Protein AF-A0A4Y1ZFR4-F1 (afdb_monomer_lite)

Organism: NCBI:txid2078

Sequence (75 aa):
MSICIQCCEHLNRALVIDRTVAEKRNYDEVTVRPIRHAGGSMATYAYDHLPDPIIVEFIRADGGLDIGDTLIGMH

Foldseek 3Di:
DWDWAFFACLVPRWIKGAPVVCVVQVFAFDDDADDCVRRRDVRNVSQVPPPHITTGNDDDDPDDDDDPPRDDVRD

InterPro domains:
  IPR006340 Protein of unknown function DUF436 [PF04260] (2-75)
  IPR028345 Aminoglycoside 3-N-acetyltransferase-like [G3DSA:3.40.50.10360] (1-75)
  IPR028345 Aminoglycosi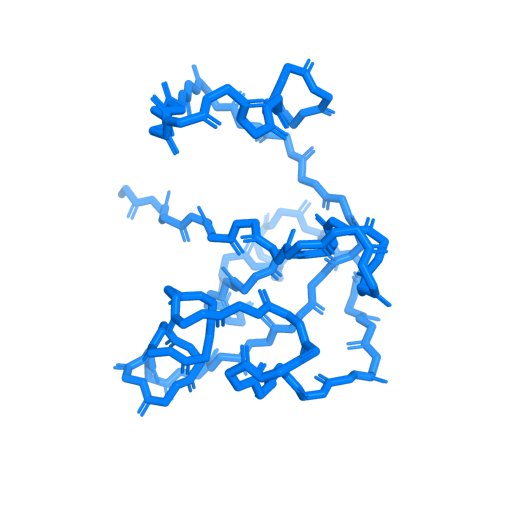de 3-N-acetyltransferase-like [SSF110710] (3-75)

Radius of gyration: 11.16 Å; chains: 1; bounding box: 28×22×28 Å

Secondary structure (DSSP, 8-state):
----EEPPGGGTT-EEEEHHHHHHHTPPEE----BTTBB-HHHHHHHHHSSSEEEES----S----SSS---TT-

Structure (mmCIF, N/CA/C/O backbone):
data_AF-A0A4Y1ZFR4-F1
#
_entry.id   AF-A0A4Y1ZFR4-F1
#
loop_
_atom_site.group_PDB
_atom_site.id
_atom_site.type_symbol
_atom_site.label_atom_id
_atom_site.label_alt_id
_atom_site.label_comp_id
_atom_site.label_asym_id
_atom_site.label_entity_id
_atom_site.label_seq_id
_atom_site.pdbx_PDB_ins_code
_atom_site.Cartn_x
_atom_site.Cartn_y
_atom_site.Cartn_z
_atom_site.occupancy
_atom_site.B_iso_or_equiv
_atom_site.auth_seq_id
_atom_site.auth_comp_id
_atom_site.auth_asym_id
_atom_site.auth_atom_id
_atom_site.pdbx_PDB_model_num
ATOM 1 N N . MET A 1 1 ? -3.486 -4.594 16.593 1.00 59.56 1 MET A N 1
ATOM 2 C CA . MET A 1 1 ? -2.292 -4.427 15.743 1.00 59.56 1 MET A CA 1
ATOM 3 C C . MET A 1 1 ? -2.764 -4.463 14.301 1.00 59.56 1 MET A C 1
ATOM 5 O O . MET A 1 1 ? -3.446 -5.418 13.955 1.00 59.56 1 MET A O 1
ATOM 9 N N . SER A 1 2 ? -2.498 -3.430 13.508 1.00 86.94 2 SER A N 1
ATOM 10 C CA . SER A 1 2 ? -2.866 -3.360 12.086 1.00 86.94 2 SER A CA 1
ATOM 11 C C . SER A 1 2 ? -1.599 -3.442 11.241 1.00 86.94 2 SER A C 1
ATOM 13 O O . SER A 1 2 ? -0.650 -2.715 11.521 1.00 86.94 2 SER A O 1
ATOM 15 N N . ILE A 1 3 ? -1.568 -4.335 10.251 1.00 94.12 3 ILE A N 1
ATOM 16 C CA . ILE A 1 3 ? -0.432 -4.508 9.336 1.00 94.12 3 ILE A CA 1
ATOM 17 C C . ILE A 1 3 ? -0.768 -3.827 8.011 1.00 94.12 3 ILE A C 1
ATOM 19 O O . ILE A 1 3 ? -1.891 -3.954 7.527 1.00 94.12 3 ILE A O 1
ATOM 23 N N . CYS A 1 4 ? 0.216 -3.136 7.438 1.00 97.75 4 CYS A N 1
ATOM 24 C CA . CYS A 1 4 ? 0.132 -2.533 6.114 1.00 97.75 4 CYS A CA 1
ATOM 25 C C . CYS A 1 4 ? 1.303 -3.023 5.267 1.00 97.75 4 CYS A C 1
ATOM 27 O O . CYS A 1 4 ? 2.423 -3.110 5.770 1.00 97.75 4 CYS A O 1
ATOM 29 N N . ILE A 1 5 ? 1.053 -3.351 4.000 1.00 98.44 5 ILE A N 1
ATOM 30 C CA . ILE A 1 5 ? 2.071 -3.900 3.097 1.00 98.44 5 ILE A CA 1
ATOM 31 C C . ILE A 1 5 ? 2.243 -2.968 1.900 1.00 98.44 5 ILE A C 1
ATOM 33 O O . ILE A 1 5 ? 1.339 -2.844 1.076 1.00 98.44 5 ILE A O 1
ATOM 37 N N . GLN A 1 6 ? 3.411 -2.331 1.800 1.00 98.69 6 GLN A N 1
ATOM 38 C CA . GLN A 1 6 ? 3.778 -1.453 0.687 1.00 98.69 6 GLN A CA 1
ATOM 39 C C . GLN A 1 6 ? 3.912 -2.247 -0.629 1.00 98.69 6 GLN A C 1
ATOM 41 O O . GLN A 1 6 ? 4.589 -3.277 -0.684 1.00 98.69 6 GLN A O 1
ATOM 46 N N . CYS A 1 7 ? 3.303 -1.738 -1.702 1.00 98.50 7 CYS A N 1
ATOM 47 C CA . CYS A 1 7 ? 3.569 -2.160 -3.077 1.00 98.50 7 CYS A CA 1
ATOM 48 C C . CYS A 1 7 ? 4.916 -1.614 -3.582 1.00 98.50 7 CYS A C 1
ATOM 50 O O . CYS A 1 7 ? 5.444 -0.636 -3.059 1.00 98.50 7 CYS A O 1
ATOM 52 N N . CYS A 1 8 ? 5.467 -2.185 -4.654 1.00 98.00 8 CYS A N 1
ATOM 53 C CA . CYS A 1 8 ? 6.611 -1.564 -5.329 1.00 98.00 8 CYS A CA 1
ATOM 54 C C . CYS A 1 8 ? 6.243 -0.225 -6.004 1.00 98.00 8 CYS A C 1
ATOM 56 O O . CYS A 1 8 ? 5.075 0.163 -6.116 1.00 98.00 8 CYS A O 1
ATOM 58 N N . GLU A 1 9 ? 7.256 0.480 -6.499 1.00 96.75 9 GLU A N 1
ATOM 59 C CA . GLU A 1 9 ? 7.148 1.790 -7.146 1.00 96.75 9 GLU A CA 1
ATOM 60 C C . GLU A 1 9 ? 6.229 1.819 -8.375 1.00 96.75 9 GLU A C 1
ATOM 62 O O . GLU A 1 9 ? 5.678 2.868 -8.686 1.00 96.75 9 GLU A O 1
ATOM 67 N N . HIS A 1 10 ? 5.979 0.676 -9.023 1.00 97.94 10 HIS A N 1
ATOM 68 C CA . HIS A 1 10 ? 5.034 0.578 -10.141 1.00 97.94 10 HIS A CA 1
ATOM 69 C C . HIS A 1 10 ? 3.592 0.930 -9.746 1.00 97.94 10 HIS A C 1
ATOM 71 O O . HIS A 1 10 ? 2.818 1.359 -10.597 1.00 97.94 10 HIS A O 1
ATOM 77 N N . LEU A 1 11 ? 3.232 0.742 -8.471 1.00 98.25 11 LEU A N 1
ATOM 78 C CA . LEU A 1 11 ? 1.938 1.139 -7.909 1.00 98.25 11 LEU A CA 1
ATOM 79 C C . LEU A 1 11 ? 2.092 2.300 -6.925 1.00 98.25 11 LEU A C 1
ATOM 81 O O . LEU A 1 11 ? 1.382 2.371 -5.926 1.00 98.25 11 LEU A O 1
ATOM 85 N N . ASN A 1 12 ? 3.063 3.181 -7.176 1.00 98.06 12 ASN A N 1
ATOM 86 C CA . ASN A 1 12 ? 3.319 4.382 -6.382 1.00 98.06 12 ASN A CA 1
ATOM 87 C C . ASN A 1 12 ? 3.511 4.112 -4.885 1.00 98.06 12 ASN A C 1
ATOM 89 O O . ASN A 1 12 ? 3.260 4.992 -4.069 1.00 98.06 12 ASN A O 1
ATOM 93 N N . ARG A 1 13 ? 3.963 2.904 -4.516 1.00 98.19 13 ARG A N 1
ATOM 94 C CA . ARG A 1 13 ? 4.138 2.493 -3.114 1.00 98.19 13 ARG A CA 1
ATOM 95 C C . ARG A 1 13 ? 2.850 2.506 -2.284 1.00 98.19 13 ARG A C 1
ATOM 97 O O . ARG A 1 13 ? 2.922 2.509 -1.057 1.00 98.19 13 ARG A O 1
ATOM 104 N N . ALA A 1 14 ? 1.697 2.439 -2.950 1.00 98.56 14 ALA A N 1
ATOM 105 C CA . ALA A 1 14 ? 0.402 2.279 -2.306 1.00 98.56 14 ALA A CA 1
ATOM 106 C C . ALA A 1 14 ? 0.370 1.011 -1.436 1.00 98.56 14 ALA A C 1
ATOM 108 O O . ALA A 1 14 ? 1.140 0.068 -1.660 1.00 98.56 14 ALA A O 1
ATOM 109 N N . LEU A 1 15 ? -0.506 0.967 -0.436 1.00 98.56 15 LEU A N 1
ATOM 110 C CA . LEU A 1 15 ? -0.442 -0.045 0.618 1.00 98.56 15 LEU A CA 1
ATOM 111 C C . LEU A 1 15 ? -1.667 -0.940 0.639 1.00 98.56 15 LEU A C 1
ATOM 113 O O . LEU A 1 15 ? -2.794 -0.460 0.630 1.00 98.56 15 LEU A O 1
ATOM 117 N N . VAL A 1 16 ? -1.428 -2.243 0.747 1.00 98.62 16 VAL A N 1
ATOM 118 C CA . VAL A 1 16 ? -2.468 -3.229 1.033 1.00 98.62 16 VAL A CA 1
ATOM 119 C C . VAL A 1 16 ? -2.770 -3.201 2.528 1.00 98.62 16 VAL A C 1
ATOM 121 O O . VAL A 1 16 ? -1.865 -3.431 3.341 1.00 98.62 16 VAL A O 1
ATOM 124 N N . ILE A 1 17 ? -4.031 -2.959 2.883 1.00 98.31 17 ILE A N 1
ATOM 125 C CA . ILE A 1 17 ? -4.534 -2.982 4.262 1.00 98.31 17 ILE A CA 1
ATOM 126 C C . ILE A 1 17 ? -5.924 -3.621 4.331 1.00 98.31 17 ILE A C 1
ATOM 128 O O . ILE A 1 17 ? -6.591 -3.797 3.317 1.00 98.31 17 ILE A O 1
ATOM 132 N N . ASP A 1 18 ? -6.370 -3.954 5.540 1.00 97.88 18 ASP A N 1
ATOM 133 C CA . ASP A 1 18 ? -7.756 -4.358 5.787 1.00 97.88 18 ASP A CA 1
ATOM 134 C C . ASP A 1 18 ? -8.693 -3.137 5.757 1.00 97.88 18 ASP A C 1
ATOM 136 O O . ASP A 1 18 ? -8.374 -2.100 6.356 1.00 97.88 18 ASP A O 1
ATOM 140 N N . ARG A 1 19 ? -9.861 -3.259 5.115 1.00 97.75 19 ARG A N 1
ATOM 141 C CA . ARG A 1 19 ? -10.863 -2.183 5.002 1.00 97.75 19 ARG A CA 1
ATOM 142 C C . ARG A 1 19 ? -11.208 -1.556 6.348 1.00 97.75 19 ARG A C 1
ATOM 144 O O . ARG A 1 19 ? -11.266 -0.333 6.468 1.00 97.75 19 ARG A O 1
ATOM 151 N N . THR A 1 20 ? -11.343 -2.368 7.397 1.00 97.38 20 THR A N 1
ATOM 152 C CA . THR A 1 20 ? -11.700 -1.868 8.731 1.00 97.38 20 THR A CA 1
ATOM 153 C C . THR A 1 20 ? -10.618 -0.972 9.335 1.00 97.38 20 THR A C 1
ATOM 155 O O . THR A 1 20 ? -10.919 -0.127 10.180 1.00 97.38 20 THR A O 1
ATOM 158 N N . VAL A 1 21 ? -9.351 -1.140 8.939 1.00 97.00 21 VAL A N 1
ATOM 159 C CA . VAL A 1 21 ? -8.244 -0.267 9.358 1.00 97.00 21 VAL A CA 1
ATOM 160 C C . VAL A 1 21 ? -8.318 1.060 8.615 1.00 97.00 21 VAL A C 1
ATOM 162 O O . VAL A 1 21 ? -8.176 2.105 9.251 1.00 97.00 21 VAL A O 1
ATOM 165 N N . ALA A 1 22 ? -8.576 1.017 7.307 1.00 97.44 22 ALA A N 1
ATOM 166 C CA . ALA A 1 22 ? -8.714 2.201 6.466 1.00 97.44 22 ALA A CA 1
ATOM 167 C C . ALA A 1 22 ? -9.822 3.128 6.972 1.00 97.44 22 ALA A C 1
ATOM 169 O O . ALA A 1 22 ? -9.580 4.308 7.207 1.00 97.44 22 ALA A O 1
ATOM 170 N N . GLU A 1 23 ? -11.003 2.569 7.240 1.00 97.31 23 GLU A N 1
ATOM 171 C CA . GLU A 1 23 ? -12.167 3.304 7.743 1.00 97.31 23 GLU A CA 1
ATOM 172 C C . GLU A 1 23 ? -11.898 3.918 9.121 1.00 97.31 23 GLU A C 1
ATOM 174 O O . GLU A 1 23 ? -12.169 5.093 9.353 1.00 97.31 23 GLU A O 1
ATOM 179 N N . LYS A 1 24 ? -11.294 3.155 10.043 1.00 97.00 24 LYS A N 1
ATOM 180 C CA . LYS A 1 24 ? -10.956 3.652 11.391 1.00 97.00 24 LYS A CA 1
ATOM 181 C C . LYS A 1 24 ? -9.931 4.782 11.373 1.00 97.00 24 LYS A C 1
ATOM 183 O O . LYS A 1 24 ? -9.900 5.584 12.306 1.00 97.00 24 LYS A O 1
ATOM 188 N N . ARG A 1 25 ? -9.047 4.806 10.374 1.00 96.56 25 ARG A N 1
ATOM 189 C CA . ARG A 1 25 ? -7.971 5.798 10.245 1.00 96.56 25 ARG A CA 1
ATOM 190 C C . ARG A 1 25 ? -8.280 6.904 9.233 1.00 96.56 25 ARG A C 1
ATOM 192 O O . ARG A 1 25 ? -7.512 7.857 9.184 1.00 96.56 25 ARG A O 1
ATOM 199 N N . ASN A 1 26 ? -9.403 6.817 8.517 1.00 97.31 26 ASN A N 1
ATOM 200 C CA . ASN A 1 26 ? -9.776 7.697 7.406 1.00 97.31 26 ASN A CA 1
ATOM 201 C C . ASN A 1 26 ? -8.680 7.776 6.330 1.00 9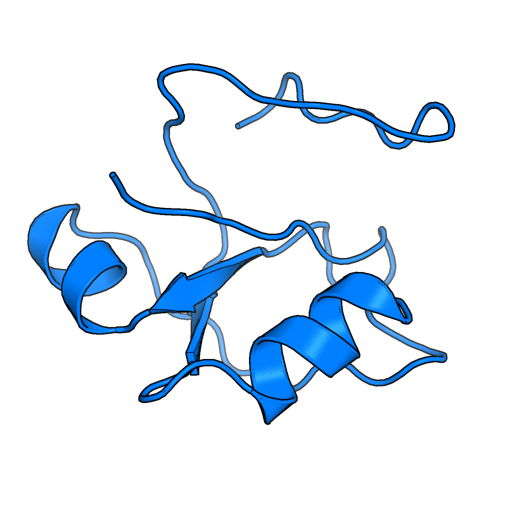7.31 26 ASN A C 1
ATOM 203 O O . ASN A 1 26 ? -8.237 8.865 5.977 1.00 97.31 26 ASN A O 1
ATOM 207 N N . TYR A 1 27 ? -8.205 6.621 5.858 1.00 98.06 27 TYR A N 1
ATOM 208 C CA . TYR A 1 27 ? -7.282 6.558 4.722 1.00 98.06 27 TYR A CA 1
ATOM 209 C C . TYR A 1 27 ? -8.035 6.500 3.393 1.00 98.06 27 TYR A C 1
ATOM 211 O O . TYR A 1 27 ? -9.077 5.850 3.295 1.00 98.06 27 TYR A O 1
ATOM 219 N N . ASP A 1 28 ? -7.474 7.149 2.376 1.00 98.06 28 ASP A N 1
ATOM 220 C CA . ASP A 1 28 ? -8.065 7.236 1.044 1.00 98.06 28 ASP A CA 1
ATOM 221 C C . ASP A 1 28 ? -7.835 5.940 0.251 1.00 98.06 28 ASP A C 1
ATOM 223 O O . ASP A 1 28 ? -6.697 5.559 -0.042 1.00 98.06 28 ASP A O 1
ATOM 22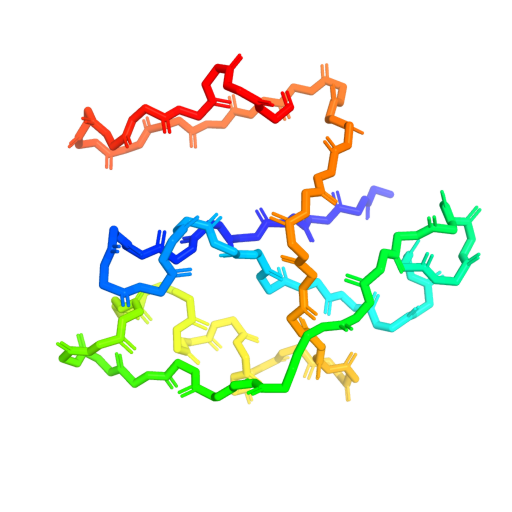7 N N . GLU A 1 29 ? -8.930 5.249 -0.084 1.00 98.50 29 GLU A N 1
ATOM 228 C CA . GLU A 1 29 ? -8.918 4.053 -0.933 1.00 98.50 29 GLU A CA 1
ATOM 229 C C . GLU A 1 29 ? -8.596 4.432 -2.386 1.00 98.50 29 GLU A C 1
ATOM 231 O O . GLU A 1 29 ? -9.181 5.356 -2.953 1.00 98.50 29 GLU A O 1
ATOM 236 N N . VAL A 1 30 ? -7.699 3.673 -3.016 1.00 98.50 30 VAL A N 1
ATOM 237 C CA . VAL A 1 30 ? -7.366 3.802 -4.439 1.00 98.50 30 VAL A CA 1
ATOM 238 C C . VAL A 1 30 ? -7.648 2.500 -5.178 1.00 98.50 30 VAL A C 1
ATOM 240 O O . VAL A 1 30 ? -7.461 1.398 -4.664 1.00 98.50 30 VAL A O 1
ATOM 243 N N . THR A 1 31 ? -8.104 2.612 -6.423 1.00 98.19 31 THR A N 1
ATOM 244 C CA . THR A 1 31 ? -8.544 1.449 -7.199 1.00 98.19 31 THR A CA 1
ATOM 245 C C . THR A 1 31 ? -7.404 0.862 -8.024 1.00 98.19 31 THR A C 1
ATOM 247 O O . THR A 1 31 ? -7.146 1.278 -9.152 1.00 98.19 31 THR A O 1
ATOM 250 N N . VAL A 1 32 ? -6.740 -0.153 -7.475 1.00 97.94 32 VAL A N 1
ATOM 251 C CA . VAL A 1 32 ? -5.779 -0.996 -8.196 1.00 97.94 32 VAL A CA 1
ATOM 252 C C . VAL A 1 32 ? -5.700 -2.374 -7.541 1.00 97.94 32 VAL A C 1
ATOM 254 O O . VAL A 1 32 ? -5.998 -2.521 -6.359 1.00 97.94 32 VAL A O 1
ATOM 257 N N . ARG A 1 33 ? -5.293 -3.399 -8.294 1.00 97.69 33 ARG A N 1
ATOM 258 C CA . ARG A 1 33 ? -4.997 -4.726 -7.744 1.00 97.69 33 ARG A CA 1
ATOM 259 C C . ARG A 1 33 ? -3.527 -5.067 -7.994 1.00 97.69 33 ARG A C 1
ATOM 261 O O . ARG A 1 33 ? -3.137 -5.131 -9.162 1.00 97.69 33 ARG A O 1
ATOM 268 N N . PRO A 1 34 ? -2.716 -5.315 -6.950 1.00 98.38 34 PRO A N 1
ATOM 269 C CA . PRO A 1 34 ? -1.335 -5.719 -7.137 1.00 98.38 34 PRO A CA 1
ATOM 270 C C . PRO A 1 34 ? -1.257 -7.105 -7.771 1.00 98.38 34 PRO A C 1
ATOM 272 O O . PRO A 1 34 ? -2.051 -8.007 -7.491 1.00 98.38 34 PRO A O 1
ATOM 275 N N . ILE A 1 35 ? -0.262 -7.271 -8.630 1.00 98.44 35 ILE A N 1
ATOM 276 C CA . ILE A 1 35 ? 0.170 -8.561 -9.156 1.00 98.44 35 ILE A CA 1
ATOM 277 C C . ILE A 1 35 ? 1.680 -8.694 -8.966 1.00 98.44 35 ILE A C 1
ATOM 279 O O . ILE A 1 35 ? 2.393 -7.704 -8.781 1.00 98.44 35 ILE A O 1
ATOM 283 N N . ARG A 1 36 ? 2.207 -9.921 -9.062 1.00 97.19 36 ARG A N 1
ATOM 284 C CA . ARG A 1 36 ? 3.638 -10.183 -8.816 1.00 97.19 36 ARG A CA 1
ATOM 285 C C . ARG A 1 36 ? 4.567 -9.276 -9.631 1.00 97.19 36 ARG A C 1
ATOM 287 O O . ARG A 1 36 ? 5.594 -8.861 -9.110 1.00 97.19 36 ARG A O 1
ATOM 294 N N . HIS A 1 37 ? 4.190 -8.956 -10.870 1.00 97.25 37 HIS A N 1
ATOM 295 C CA . HIS A 1 37 ? 4.974 -8.115 -11.782 1.00 97.25 37 HIS A CA 1
ATOM 296 C C . HIS A 1 37 ? 4.688 -6.605 -11.678 1.00 97.25 37 HIS A C 1
ATOM 298 O O . HIS A 1 37 ? 5.430 -5.822 -12.255 1.00 97.25 37 HIS A O 1
ATOM 304 N N . ALA A 1 38 ? 3.642 -6.189 -10.961 1.00 96.75 38 ALA A N 1
ATOM 305 C CA . ALA A 1 38 ? 3.256 -4.790 -10.775 1.00 96.75 38 ALA A CA 1
ATOM 306 C C . ALA A 1 38 ? 2.577 -4.652 -9.405 1.00 96.75 38 ALA A C 1
ATOM 308 O O . ALA A 1 38 ? 1.393 -4.949 -9.247 1.00 96.75 38 ALA A O 1
ATOM 309 N N . GLY A 1 39 ? 3.372 -4.295 -8.398 1.00 96.81 39 GLY A N 1
ATOM 310 C CA . GLY A 1 39 ? 2.990 -4.269 -6.984 1.00 96.81 39 GLY A CA 1
ATOM 311 C C . GLY A 1 39 ? 3.882 -5.152 -6.108 1.00 96.81 39 GLY A C 1
ATOM 312 O O . GLY A 1 39 ? 4.146 -4.804 -4.963 1.00 96.81 39 GLY A O 1
ATOM 313 N N . GLY A 1 40 ? 4.430 -6.237 -6.663 1.00 97.75 40 GLY A N 1
ATOM 314 C CA . GLY A 1 40 ? 5.383 -7.120 -5.984 1.00 97.75 40 GLY A CA 1
ATOM 315 C C . GLY A 1 40 ? 4.726 -8.332 -5.316 1.00 97.75 40 GLY A C 1
ATOM 316 O O . GLY A 1 40 ? 3.518 -8.372 -5.070 1.00 97.75 40 GLY A O 1
ATOM 317 N N . SER A 1 41 ? 5.528 -9.366 -5.044 1.00 97.75 41 SER A N 1
ATOM 318 C CA . SER A 1 41 ? 5.044 -10.663 -4.545 1.00 97.75 41 SER A CA 1
ATOM 319 C C . SER A 1 41 ? 4.380 -10.571 -3.171 1.00 97.75 41 SER A C 1
ATOM 321 O O . SER A 1 41 ? 3.332 -11.181 -2.978 1.00 97.75 41 SER A O 1
ATOM 323 N N . MET A 1 42 ? 4.952 -9.792 -2.248 1.00 97.88 42 MET A N 1
ATOM 324 C CA . MET A 1 42 ? 4.434 -9.644 -0.886 1.00 97.88 42 MET A CA 1
ATOM 325 C C . MET A 1 42 ? 3.094 -8.899 -0.853 1.00 97.88 42 MET A C 1
ATOM 327 O O . MET A 1 42 ? 2.156 -9.375 -0.222 1.00 97.88 42 MET A O 1
ATOM 331 N N . ALA A 1 43 ? 2.964 -7.782 -1.580 1.00 98.19 43 ALA A N 1
ATOM 332 C CA . ALA A 1 43 ? 1.698 -7.054 -1.686 1.00 98.19 43 ALA A CA 1
ATOM 333 C C . ALA A 1 43 ? 0.610 -7.901 -2.364 1.00 98.19 43 ALA A C 1
ATOM 335 O O . ALA A 1 43 ? -0.516 -7.958 -1.884 1.00 98.19 43 ALA A O 1
ATOM 336 N N . THR A 1 44 ? 0.960 -8.636 -3.427 1.00 98.62 44 THR A N 1
ATOM 337 C CA . THR A 1 44 ? 0.032 -9.583 -4.071 1.00 98.62 44 THR A CA 1
ATOM 338 C C . THR A 1 44 ? -0.433 -10.654 -3.086 1.00 98.62 44 THR A C 1
ATOM 340 O O . THR A 1 44 ? -1.624 -10.905 -2.961 1.00 98.62 44 THR A O 1
ATOM 343 N N . TYR A 1 45 ? 0.501 -11.259 -2.346 1.00 98.50 45 TYR A N 1
ATOM 344 C CA . TYR A 1 45 ? 0.177 -12.273 -1.347 1.00 98.50 45 TYR A CA 1
ATOM 345 C C . TYR A 1 45 ? -0.738 -11.714 -0.253 1.00 98.50 45 TYR A C 1
ATOM 347 O O . TYR A 1 45 ? -1.737 -12.345 0.0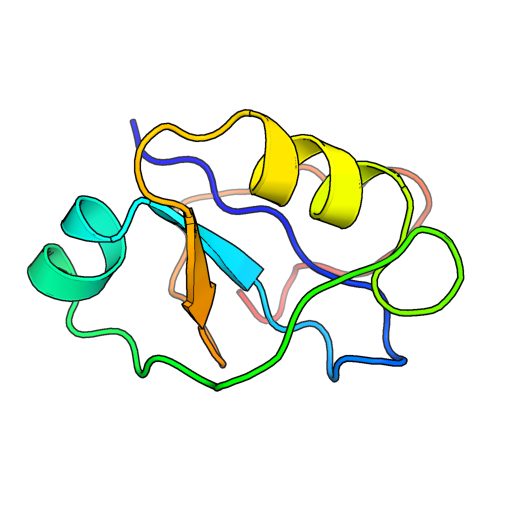77 1.00 98.50 45 TYR A O 1
ATOM 355 N N . ALA A 1 46 ? -0.441 -10.523 0.271 1.00 97.94 46 ALA A N 1
ATOM 356 C CA . ALA A 1 46 ? -1.273 -9.866 1.273 1.00 97.94 46 ALA A CA 1
ATOM 357 C C . ALA A 1 46 ? -2.687 -9.586 0.748 1.00 97.94 46 ALA A C 1
ATOM 359 O O . ALA A 1 46 ? -3.659 -9.891 1.432 1.00 97.94 46 ALA A O 1
ATOM 360 N N . TYR A 1 47 ? -2.802 -9.076 -0.480 1.00 98.38 47 TYR A N 1
ATOM 361 C CA . TYR A 1 47 ? -4.093 -8.811 -1.112 1.00 98.38 47 TYR A CA 1
ATOM 362 C C . TYR A 1 47 ? -4.903 -10.097 -1.320 1.00 98.38 47 TYR A C 1
ATOM 364 O O . TYR A 1 47 ? -6.118 -10.073 -1.231 1.00 98.38 47 TYR A O 1
ATOM 372 N N . ASP A 1 48 ? -4.258 -11.236 -1.561 1.00 97.94 48 ASP A N 1
ATOM 373 C CA . ASP A 1 48 ? -4.966 -12.504 -1.768 1.00 97.94 48 ASP A CA 1
ATOM 374 C C . ASP A 1 48 ? -5.383 -13.208 -0.459 1.00 97.94 48 ASP A C 1
ATOM 376 O O . ASP A 1 48 ? -6.203 -14.123 -0.504 1.00 97.94 48 ASP A O 1
ATOM 380 N N . HIS A 1 49 ? -4.818 -12.823 0.695 1.00 97.44 49 HIS A N 1
ATOM 381 C CA . HIS A 1 49 ? -4.986 -13.557 1.963 1.00 97.44 49 HIS A CA 1
ATOM 382 C C . HIS A 1 49 ? -5.557 -12.728 3.120 1.00 97.44 49 HIS A C 1
ATOM 384 O O . HIS A 1 49 ? -5.964 -13.305 4.131 1.00 97.44 49 HIS A O 1
ATOM 390 N N . LEU A 1 50 ? -5.583 -11.397 3.018 1.00 96.25 50 LEU A N 1
ATOM 391 C CA . LEU A 1 50 ? -6.336 -10.567 3.959 1.00 96.25 50 LEU A CA 1
ATOM 392 C C . LEU A 1 50 ? -7.849 -10.779 3.756 1.00 96.25 50 LEU A C 1
ATOM 394 O O . LEU A 1 50 ? -8.278 -11.065 2.640 1.00 96.25 50 LEU A O 1
ATOM 398 N N . PRO A 1 51 ? -8.666 -10.657 4.817 1.00 95.62 51 PRO A N 1
ATOM 399 C CA . PRO A 1 51 ? -10.085 -10.998 4.748 1.00 95.62 51 PRO A CA 1
ATOM 400 C C . PRO A 1 51 ? -10.913 -9.989 3.938 1.00 95.62 51 PRO A C 1
ATOM 402 O O . PRO A 1 51 ? -11.813 -10.407 3.216 1.00 95.62 51 PRO A O 1
ATOM 405 N N . ASP A 1 52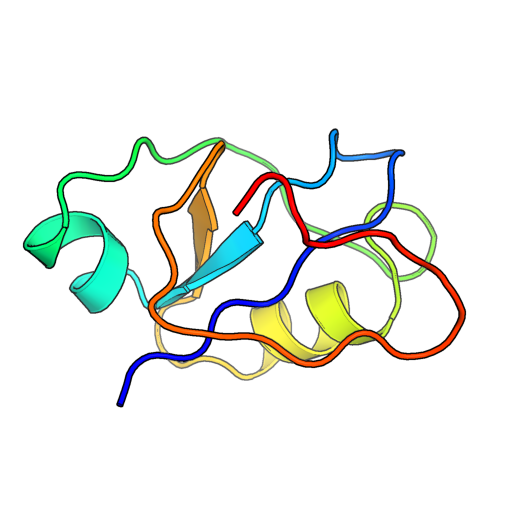 ? -10.606 -8.690 4.034 1.00 97.44 52 ASP A N 1
ATOM 406 C CA . ASP A 1 52 ? -11.210 -7.626 3.215 1.00 97.44 52 ASP A CA 1
ATOM 407 C C . ASP A 1 52 ? -10.128 -6.615 2.773 1.00 97.44 52 ASP A C 1
ATOM 409 O O . ASP A 1 52 ? -9.952 -5.561 3.394 1.00 97.44 52 ASP A O 1
ATOM 413 N N . PRO A 1 53 ? -9.307 -6.982 1.772 1.00 98.00 53 PRO A N 1
ATOM 414 C CA . PRO A 1 53 ? -8.150 -6.210 1.341 1.00 98.00 53 PRO A CA 1
ATOM 415 C C . PRO A 1 53 ? -8.554 -5.014 0.483 1.00 98.00 53 PRO A C 1
ATOM 417 O O . PRO A 1 53 ? -9.255 -5.153 -0.522 1.00 98.00 53 PRO A O 1
ATOM 420 N N . ILE A 1 54 ? -7.996 -3.853 0.807 1.00 98.56 54 ILE A N 1
ATOM 421 C CA . ILE A 1 54 ? -8.059 -2.655 -0.031 1.00 98.56 54 ILE A CA 1
ATOM 422 C C . ILE A 1 54 ? -6.664 -2.079 -0.254 1.00 98.56 54 ILE A C 1
ATOM 424 O O . ILE A 1 54 ? -5.721 -2.413 0.469 1.00 98.56 54 ILE A O 1
ATOM 428 N N . ILE A 1 55 ? -6.538 -1.202 -1.249 1.00 98.62 55 ILE A N 1
ATOM 429 C CA . ILE A 1 55 ? -5.330 -0.404 -1.458 1.00 98.62 55 ILE A CA 1
ATOM 430 C C . ILE A 1 55 ? -5.599 1.024 -0.999 1.00 98.62 55 ILE A C 1
ATOM 432 O O . ILE A 1 55 ? -6.630 1.595 -1.347 1.00 98.62 55 ILE A O 1
ATOM 436 N N . VAL A 1 56 ? -4.660 1.608 -0.260 1.00 98.62 56 VAL A N 1
ATOM 437 C CA . VAL A 1 56 ? -4.682 3.028 0.114 1.00 98.62 56 VAL A CA 1
ATOM 438 C C . VAL A 1 56 ? -3.459 3.764 -0.406 1.00 98.62 56 VAL A C 1
ATOM 440 O O . VAL A 1 56 ? -2.397 3.162 -0.583 1.00 98.62 56 VAL A O 1
ATOM 443 N N . GLU A 1 57 ? -3.610 5.062 -0.653 1.00 97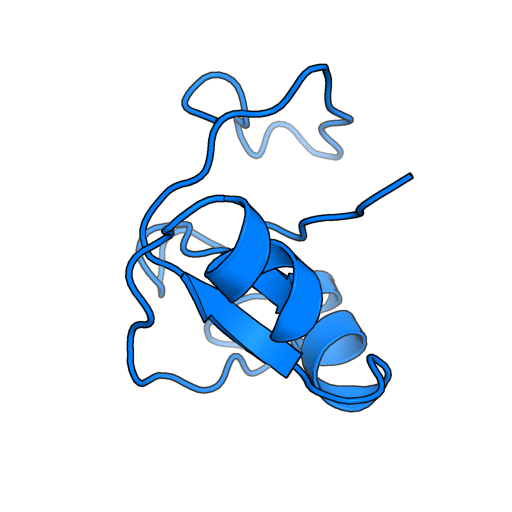.88 57 GLU A N 1
ATOM 444 C CA . GLU A 1 57 ? -2.531 5.895 -1.194 1.00 97.88 57 GLU A CA 1
ATOM 445 C C . GLU A 1 57 ? -1.399 6.099 -0.176 1.00 97.88 57 GLU A C 1
ATOM 447 O O . GLU A 1 57 ? -0.233 5.862 -0.485 1.00 97.88 57 GLU A O 1
ATOM 452 N N . PHE A 1 58 ? -1.755 6.467 1.058 1.00 97.88 58 PHE A N 1
ATOM 453 C CA . PHE A 1 58 ? -0.818 6.752 2.143 1.00 97.88 58 PHE A CA 1
ATOM 454 C C . PHE A 1 58 ? -1.356 6.260 3.486 1.00 97.88 58 PHE A C 1
ATOM 456 O O . PHE A 1 58 ? -2.567 6.157 3.692 1.00 97.88 58 PHE A O 1
ATOM 463 N N . ILE A 1 59 ? -0.446 6.000 4.424 1.00 97.69 59 ILE A N 1
ATOM 464 C CA . ILE A 1 59 ? -0.779 5.700 5.818 1.00 97.69 59 ILE A CA 1
ATOM 465 C C . ILE A 1 59 ? 0.019 6.591 6.773 1.00 97.69 59 ILE A C 1
ATOM 467 O O . ILE A 1 59 ? 0.862 7.381 6.360 1.00 97.69 59 ILE A O 1
ATOM 471 N N . ARG A 1 60 ? -0.266 6.438 8.069 1.00 96.75 60 ARG A N 1
ATOM 472 C CA . ARG A 1 60 ? 0.595 6.891 9.162 1.00 96.75 60 ARG A CA 1
ATOM 473 C C . ARG A 1 60 ? 0.876 5.712 10.089 1.00 96.75 60 ARG A C 1
ATOM 475 O O . ARG A 1 60 ? -0.029 5.282 10.808 1.00 96.75 60 ARG A O 1
ATOM 482 N N . ALA A 1 61 ? 2.094 5.194 10.067 1.00 95.88 61 ALA A N 1
ATOM 483 C CA . ALA A 1 61 ? 2.528 4.033 10.826 1.00 95.88 61 ALA A CA 1
ATOM 484 C C . ALA A 1 61 ? 3.194 4.426 12.153 1.00 95.88 61 ALA A C 1
ATOM 486 O O . ALA A 1 61 ? 3.889 5.433 12.262 1.00 95.88 61 ALA A O 1
ATOM 487 N N . ASP A 1 62 ? 3.011 3.584 13.172 1.00 96.00 62 ASP A N 1
ATOM 488 C CA . ASP A 1 62 ? 3.732 3.705 14.448 1.00 96.00 62 ASP A CA 1
ATOM 489 C C . ASP A 1 62 ? 5.156 3.104 14.361 1.00 96.00 62 ASP A C 1
ATOM 491 O O . ASP A 1 62 ? 6.013 3.378 15.200 1.00 96.00 62 ASP A O 1
ATOM 495 N N . GLY A 1 63 ? 5.413 2.272 13.346 1.00 96.25 63 GLY A N 1
ATOM 496 C CA . GLY A 1 63 ? 6.695 1.627 13.067 1.00 96.25 63 GLY A CA 1
ATOM 497 C C . GLY A 1 63 ? 6.609 0.687 11.861 1.00 96.25 63 GLY A C 1
ATOM 498 O O . GLY A 1 63 ? 5.515 0.379 11.386 1.00 96.25 63 GLY A O 1
ATOM 499 N N . GLY A 1 64 ? 7.755 0.209 11.370 1.00 96.62 64 GLY A N 1
ATOM 500 C CA . GLY A 1 64 ? 7.806 -0.649 10.186 1.00 96.62 64 GLY A CA 1
ATOM 501 C C . GLY A 1 64 ? 9.086 -1.479 10.066 1.00 96.62 64 GLY A C 1
ATOM 502 O O . GLY A 1 64 ? 10.057 -1.256 10.788 1.00 96.62 64 GLY A O 1
ATOM 503 N N . LEU A 1 65 ? 9.059 -2.451 9.151 1.00 97.25 65 LEU A N 1
ATOM 504 C CA . LEU A 1 65 ? 10.182 -3.319 8.795 1.00 97.25 65 LEU A CA 1
ATOM 505 C C . LEU A 1 65 ? 10.434 -3.212 7.290 1.00 97.25 65 LEU A C 1
ATOM 507 O O . LEU A 1 65 ? 9.545 -3.520 6.498 1.00 97.25 65 LEU A O 1
ATOM 511 N N . ASP A 1 66 ? 11.642 -2.802 6.913 1.00 97.88 66 ASP A N 1
ATOM 512 C CA . ASP A 1 66 ? 12.094 -2.789 5.523 1.00 97.88 66 ASP A CA 1
ATOM 513 C C . ASP A 1 66 ? 12.972 -4.015 5.256 1.00 97.88 66 ASP A C 1
ATOM 515 O O . ASP A 1 66 ? 13.868 -4.331 6.041 1.00 97.88 66 ASP A O 1
ATOM 519 N N . ILE A 1 67 ? 12.704 -4.718 4.157 1.00 97.38 67 ILE A N 1
ATOM 520 C CA . ILE A 1 67 ? 13.474 -5.882 3.718 1.00 97.38 67 ILE A CA 1
ATOM 521 C C . ILE A 1 67 ? 13.909 -5.630 2.278 1.00 97.38 67 ILE A C 1
ATOM 523 O O . ILE A 1 67 ? 13.095 -5.704 1.360 1.00 97.38 67 ILE A O 1
ATOM 527 N N . GLY A 1 68 ? 15.209 -5.399 2.086 1.00 96.38 68 GLY A N 1
ATOM 528 C CA . GLY A 1 68 ? 15.797 -5.184 0.762 1.00 96.38 68 GLY A CA 1
ATOM 529 C C . GLY A 1 68 ? 15.792 -3.726 0.304 1.00 96.38 68 GLY A C 1
ATOM 530 O O . GLY A 1 68 ? 15.633 -3.483 -0.888 1.00 96.38 68 GLY A O 1
ATOM 531 N N . ASP A 1 69 ? 15.963 -2.786 1.240 1.00 95.56 69 ASP A N 1
ATOM 532 C CA . ASP A 1 69 ? 16.130 -1.348 0.980 1.00 95.56 69 ASP A CA 1
ATOM 533 C C . ASP A 1 69 ? 15.010 -0.747 0.116 1.00 95.56 69 ASP A C 1
ATOM 535 O O . ASP A 1 69 ? 15.237 0.038 -0.808 1.00 95.56 69 ASP A O 1
ATOM 539 N N . THR A 1 70 ? 13.765 -1.127 0.407 1.00 95.56 70 THR A N 1
ATOM 540 C CA . THR A 1 70 ? 12.598 -0.683 -0.358 1.00 95.56 70 THR A CA 1
ATOM 541 C C . THR A 1 70 ? 12.123 0.706 0.036 1.00 95.56 70 THR A C 1
ATOM 543 O O . THR A 1 70 ? 11.348 1.284 -0.719 1.00 95.56 70 THR A O 1
ATOM 546 N N . LEU A 1 71 ? 12.622 1.270 1.139 1.00 96.75 71 LEU A N 1
ATOM 547 C CA . LEU A 1 71 ? 12.273 2.572 1.706 1.00 96.75 71 LEU A CA 1
ATOM 548 C C . LEU A 1 71 ? 10.811 2.624 2.164 1.00 96.75 71 LEU A C 1
ATOM 550 O O . LEU A 1 71 ? 9.890 2.645 1.351 1.00 96.75 71 LEU A O 1
ATOM 554 N N . ILE A 1 72 ? 10.610 2.701 3.480 1.00 97.88 72 ILE A N 1
ATOM 555 C CA . ILE A 1 72 ? 9.281 2.814 4.111 1.00 97.88 72 ILE A CA 1
ATOM 556 C C . ILE A 1 72 ? 9.129 4.063 4.990 1.00 97.88 72 ILE A C 1
ATOM 558 O O . ILE A 1 72 ? 8.107 4.236 5.638 1.00 97.88 72 ILE A O 1
ATOM 562 N N . GLY A 1 73 ? 10.142 4.936 5.037 1.00 97.31 73 GLY A N 1
ATOM 563 C CA . GLY A 1 73 ? 10.160 6.103 5.931 1.00 97.31 73 GLY A CA 1
ATOM 564 C C . GLY A 1 73 ? 9.173 7.221 5.574 1.00 97.31 73 GLY A C 1
ATOM 565 O O . GLY A 1 73 ? 9.128 8.225 6.275 1.00 97.31 73 GLY A O 1
ATOM 566 N N . MET A 1 74 ? 8.425 7.076 4.477 1.00 97.00 74 MET A N 1
ATOM 567 C CA . MET A 1 74 ? 7.330 7.975 4.105 1.00 97.00 74 MET A CA 1
ATOM 568 C C . MET A 1 74 ? 5.997 7.619 4.779 1.00 97.00 74 MET A C 1
ATOM 570 O O . MET A 1 74 ? 5.070 8.422 4.690 1.00 97.00 74 MET A O 1
ATOM 574 N N . HIS A 1 75 ? 5.903 6.433 5.394 1.00 96.06 75 HIS A N 1
ATOM 575 C CA . HIS A 1 75 ? 4.688 5.885 6.004 1.00 96.06 75 HIS A CA 1
ATOM 576 C C . HIS A 1 75 ? 4.598 6.150 7.495 1.00 96.06 75 HIS A C 1
ATOM 578 O O . HIS A 1 75 ? 5.641 6.192 8.181 1.00 96.06 75 HIS A O 1
#

pLDDT: mean 96.88, std 4.6, range [59.56, 98.69]